Protein AF-A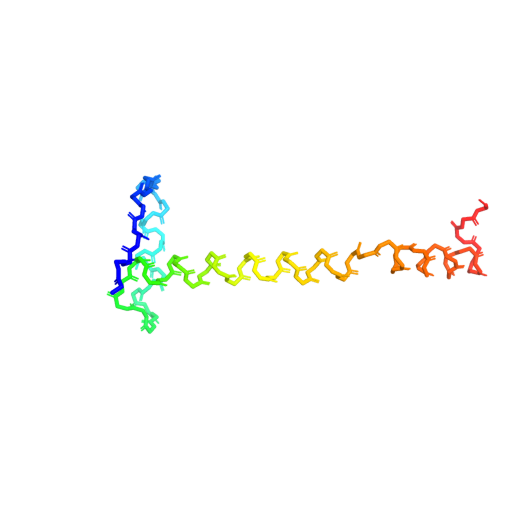0A0S7WZV7-F1 (afdb_monomer_lite)

Radius of gyration: 20.45 Å; chains: 1; bounding box: 34×28×56 Å

Structure (mmCIF, N/CA/C/O backbone):
data_AF-A0A0S7WZV7-F1
#
_entry.id   AF-A0A0S7WZV7-F1
#
loop_
_atom_site.group_PDB
_atom_site.id
_atom_site.type_symbol
_atom_site.label_atom_id
_atom_site.label_alt_id
_atom_site.label_comp_id
_atom_site.label_asym_id
_atom_site.label_entity_id
_atom_site.label_seq_id
_atom_site.pdbx_PDB_ins_code
_atom_site.Cartn_x
_atom_site.Cartn_y
_atom_site.Cartn_z
_atom_site.occupancy
_atom_site.B_iso_or_equiv
_atom_site.auth_seq_id
_atom_s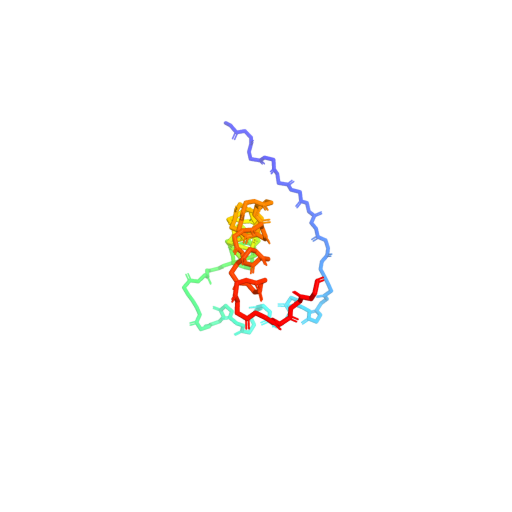ite.auth_comp_id
_atom_site.auth_asym_id
_atom_site.auth_atom_id
_atom_site.pdbx_PDB_model_num
ATOM 1 N N . MET A 1 1 ? 12.220 19.149 12.817 1.00 41.34 1 MET A N 1
ATOM 2 C CA . MET A 1 1 ? 11.897 19.130 11.371 1.00 41.34 1 MET A CA 1
ATOM 3 C C . MET A 1 1 ? 10.380 19.085 11.237 1.00 41.34 1 MET A C 1
ATOM 5 O O . MET A 1 1 ? 9.781 18.136 11.729 1.00 41.34 1 MET A O 1
ATOM 9 N N . LYS A 1 2 ? 9.740 20.135 10.702 1.00 45.06 2 LYS A N 1
ATOM 10 C CA . LYS A 1 2 ? 8.285 20.143 10.470 1.00 45.06 2 LYS A CA 1
ATOM 11 C C . LYS A 1 2 ? 7.991 19.178 9.322 1.00 45.06 2 LYS A C 1
ATOM 13 O O . LYS A 1 2 ? 8.491 19.388 8.225 1.00 45.06 2 LYS A O 1
ATOM 18 N N . ARG A 1 3 ? 7.217 18.122 9.577 1.00 60.38 3 ARG A N 1
ATOM 19 C CA . ARG A 1 3 ? 6.632 17.320 8.499 1.00 60.38 3 ARG A CA 1
ATOM 20 C C . ARG A 1 3 ? 5.530 18.166 7.872 1.00 60.38 3 ARG A C 1
ATOM 22 O O . ARG A 1 3 ? 4.480 18.350 8.486 1.00 60.38 3 ARG A O 1
ATOM 29 N N . GLU A 1 4 ? 5.807 18.754 6.714 1.00 71.88 4 GLU A N 1
ATOM 30 C CA . GLU A 1 4 ? 4.778 19.415 5.917 1.00 71.88 4 GLU A CA 1
ATOM 31 C C . GLU A 1 4 ? 3.782 18.347 5.470 1.00 71.88 4 GLU A C 1
ATOM 33 O O . GLU A 1 4 ? 4.104 17.449 4.701 1.00 71.88 4 GLU A O 1
ATOM 38 N N . SER A 1 5 ? 2.584 18.400 6.043 1.00 71.69 5 SER A N 1
ATOM 39 C CA . SER A 1 5 ? 1.480 17.507 5.713 1.00 71.69 5 SER A CA 1
ATOM 40 C C . SER A 1 5 ? 0.414 18.334 5.016 1.00 71.69 5 SER A C 1
ATOM 42 O O . SER A 1 5 ? 0.034 19.408 5.485 1.00 71.69 5 SER A O 1
ATOM 44 N N . LYS A 1 6 ? -0.036 17.855 3.858 1.00 79.31 6 LYS A N 1
ATOM 45 C CA . LYS A 1 6 ? -1.068 18.512 3.061 1.00 79.31 6 LYS A CA 1
ATOM 46 C C . LYS A 1 6 ? -2.338 17.679 3.131 1.00 79.31 6 LYS A C 1
ATOM 48 O O . LYS A 1 6 ? -2.310 16.482 2.861 1.00 79.31 6 LYS A O 1
ATOM 53 N N . THR A 1 7 ? -3.448 18.308 3.498 1.00 82.31 7 THR A N 1
ATOM 54 C CA . THR A 1 7 ? -4.749 17.635 3.532 1.00 82.31 7 THR A CA 1
ATOM 55 C C . THR A 1 7 ? -5.284 17.506 2.113 1.00 82.31 7 THR A C 1
ATOM 57 O O . THR A 1 7 ? -5.489 18.508 1.430 1.00 82.31 7 THR A O 1
ATOM 60 N N . ILE A 1 8 ? -5.524 16.272 1.683 1.00 80.12 8 ILE A N 1
ATOM 61 C CA . ILE A 1 8 ? -6.182 15.950 0.416 1.00 80.12 8 ILE A CA 1
ATOM 62 C C . ILE A 1 8 ? -7.556 15.354 0.693 1.00 80.12 8 ILE A C 1
ATOM 64 O O . ILE A 1 8 ? -7.736 14.562 1.619 1.00 80.12 8 ILE A O 1
ATOM 68 N N . THR A 1 9 ? -8.542 15.743 -0.106 1.00 80.44 9 THR A N 1
ATOM 69 C CA . THR A 1 9 ? -9.902 15.222 0.010 1.00 80.44 9 THR A CA 1
ATOM 70 C C . THR A 1 9 ? -10.093 14.121 -1.020 1.00 80.44 9 THR A C 1
ATOM 72 O O . THR A 1 9 ? -9.973 14.353 -2.219 1.00 80.44 9 THR A O 1
ATOM 75 N N . LEU A 1 10 ? -10.390 12.913 -0.550 1.00 82.25 10 LEU A N 1
ATOM 76 C CA . LEU A 1 10 ? -10.696 11.762 -1.394 1.00 82.25 10 LEU A CA 1
ATOM 77 C C . LEU A 1 10 ? -12.189 11.456 -1.311 1.00 82.25 10 LEU A C 1
ATOM 79 O O . LEU A 1 10 ? -12.824 11.655 -0.274 1.00 82.25 10 LEU A O 1
ATOM 83 N N . SER A 1 11 ? -12.757 10.938 -2.397 1.00 86.75 11 SER A N 1
ATOM 84 C CA . SER A 1 11 ? -14.156 10.514 -2.408 1.00 86.75 11 SER A CA 1
ATOM 85 C C . SER A 1 11 ? -14.397 9.425 -1.362 1.00 86.75 11 SER A C 1
ATOM 87 O O . SER A 1 11 ? -13.626 8.467 -1.261 1.00 86.75 11 SER A O 1
ATOM 89 N N . SER A 1 12 ? -15.517 9.501 -0.642 1.00 83.75 12 SER A N 1
ATOM 90 C CA . SER A 1 12 ? -15.854 8.546 0.426 1.00 83.75 12 SER A CA 1
ATOM 91 C C . SER A 1 12 ? -15.883 7.089 -0.054 1.00 83.75 12 SER A C 1
ATOM 93 O O . SER A 1 12 ? -15.574 6.176 0.706 1.00 83.75 12 SER A O 1
ATOM 95 N N . ALA A 1 13 ? -16.215 6.859 -1.329 1.00 85.94 13 ALA A N 1
ATOM 96 C CA . ALA A 1 13 ? -16.180 5.534 -1.945 1.00 85.94 13 ALA A CA 1
ATOM 97 C C . ALA A 1 13 ? -14.758 4.950 -2.040 1.00 85.94 13 ALA A C 1
ATOM 99 O O . ALA A 1 13 ? -14.570 3.757 -1.805 1.00 85.94 13 ALA A O 1
ATOM 100 N N . LEU A 1 14 ? -13.758 5.779 -2.361 1.00 82.25 14 LEU A N 1
ATOM 101 C CA . LEU A 1 14 ? -12.356 5.360 -2.414 1.00 82.25 14 LEU A CA 1
ATOM 102 C C . LEU A 1 14 ? -11.824 5.082 -1.013 1.00 82.25 14 LEU A C 1
ATOM 104 O O . LEU A 1 14 ? -11.215 4.038 -0.800 1.00 82.25 14 LEU A O 1
ATOM 108 N N . VAL A 1 15 ? -12.130 5.958 -0.052 1.00 83.88 15 VAL A N 1
ATOM 109 C CA . VAL A 1 15 ? -11.728 5.767 1.349 1.00 83.88 15 VAL A CA 1
ATOM 110 C C . VAL A 1 15 ? -12.272 4.445 1.890 1.00 83.88 15 VAL A C 1
ATOM 112 O O . VAL A 1 15 ? -11.492 3.645 2.389 1.00 83.88 15 VAL A O 1
ATOM 115 N N . LYS A 1 16 ? -13.554 4.129 1.662 1.00 85.69 16 LYS A N 1
ATOM 116 C CA . LYS A 1 16 ? -14.143 2.837 2.066 1.00 85.69 16 LYS A CA 1
ATOM 117 C C . LYS A 1 16 ? -13.441 1.627 1.449 1.00 85.69 16 LYS A C 1
ATOM 119 O O . LYS A 1 16 ? -13.246 0.618 2.125 1.00 85.69 16 LYS A O 1
ATOM 124 N N . LYS A 1 17 ? -13.065 1.703 0.167 1.00 84.75 17 LYS A N 1
ATOM 125 C CA . LYS A 1 17 ? -12.302 0.631 -0.494 1.00 84.75 17 LYS A CA 1
ATOM 126 C C . LYS A 1 17 ? -10.918 0.470 0.128 1.00 84.75 17 LYS A C 1
ATOM 128 O O . LYS A 1 17 ? -10.477 -0.657 0.331 1.00 84.75 17 LYS A O 1
ATOM 133 N N . ILE A 1 18 ? -10.255 1.579 0.447 1.00 83.44 18 ILE A N 1
ATOM 134 C CA . ILE A 1 18 ? -8.949 1.571 1.107 1.00 83.44 18 ILE A CA 1
ATOM 135 C C . ILE A 1 18 ? -9.074 0.988 2.518 1.00 83.44 18 ILE A C 1
ATOM 137 O O . ILE A 1 18 ? -8.311 0.094 2.858 1.00 83.44 18 ILE A O 1
ATOM 141 N N . GLU A 1 19 ? -10.076 1.399 3.297 1.00 83.06 19 GLU A N 1
ATOM 142 C CA . GLU A 1 19 ? -10.367 0.865 4.634 1.00 83.06 19 GLU A CA 1
ATOM 143 C C . GLU A 1 19 ? -10.606 -0.652 4.624 1.00 83.06 19 GLU A C 1
ATOM 145 O O . GLU A 1 19 ? -10.064 -1.385 5.453 1.00 83.06 19 GLU A O 1
ATOM 150 N N . ALA A 1 20 ? -11.371 -1.152 3.650 1.00 85.88 20 ALA A N 1
ATOM 151 C CA . ALA A 1 20 ? -11.573 -2.587 3.468 1.00 85.88 20 ALA A CA 1
ATOM 152 C C . ALA A 1 20 ? -10.262 -3.320 3.129 1.00 85.88 20 ALA A C 1
ATOM 154 O O . ALA A 1 20 ? -10.038 -4.436 3.594 1.00 85.88 20 ALA A O 1
ATOM 155 N N . LYS A 1 21 ? -9.379 -2.682 2.355 1.00 80.81 21 LYS A N 1
ATOM 156 C CA . LYS A 1 21 ? -8.089 -3.242 1.935 1.00 80.81 21 LYS A CA 1
ATOM 157 C C . LYS A 1 21 ? -7.050 -3.237 3.064 1.00 80.81 21 LYS A C 1
ATOM 159 O O . LYS A 1 21 ? -6.282 -4.189 3.176 1.00 80.81 21 LYS A O 1
ATOM 164 N N . ILE A 1 22 ? -7.042 -2.217 3.929 1.00 83.00 22 ILE A N 1
ATOM 165 C CA . ILE A 1 22 ? -6.126 -2.149 5.083 1.00 83.00 22 ILE A CA 1
ATOM 166 C C . ILE A 1 22 ? -6.543 -3.067 6.235 1.00 83.00 22 ILE A C 1
ATOM 168 O O . ILE A 1 22 ? -5.676 -3.486 6.990 1.00 83.00 22 ILE A O 1
ATOM 172 N N . LYS A 1 23 ? -7.827 -3.439 6.355 1.00 79.50 23 LYS A N 1
ATOM 173 C CA . LYS A 1 23 ? -8.330 -4.326 7.426 1.00 79.50 23 LYS A CA 1
ATOM 174 C C . LYS A 1 23 ? -7.604 -5.670 7.525 1.00 79.50 23 LYS A C 1
ATOM 176 O O . LYS A 1 23 ? -7.520 -6.232 8.609 1.00 79.50 23 LYS A O 1
ATOM 181 N N . HIS A 1 24 ? -7.101 -6.175 6.403 1.00 73.00 24 HIS A N 1
ATOM 182 C CA . HIS A 1 24 ? -6.337 -7.424 6.325 1.00 73.00 24 HIS A CA 1
ATOM 183 C C . HIS A 1 24 ? -4.845 -7.187 6.075 1.00 73.00 24 HIS A C 1
ATOM 185 O O . HIS A 1 24 ? -4.110 -8.120 5.762 1.00 73.00 24 HIS A O 1
ATOM 191 N N . SER A 1 25 ? -4.398 -5.936 6.167 1.00 77.06 25 SER A N 1
ATOM 192 C CA . SER A 1 25 ? -3.030 -5.545 5.878 1.00 77.06 25 SER A CA 1
ATOM 193 C C . SER A 1 25 ? -2.297 -5.112 7.142 1.00 77.06 25 SER A C 1
ATOM 195 O O . SER A 1 25 ? -2.871 -4.866 8.197 1.00 77.06 25 SER A O 1
ATOM 197 N N . LYS A 1 26 ? -0.984 -4.991 7.001 1.00 76.81 26 LYS A N 1
ATOM 198 C CA . LYS A 1 26 ? -0.024 -4.556 8.022 1.00 76.81 26 LYS A CA 1
ATOM 199 C C . LYS A 1 26 ? -0.092 -3.051 8.333 1.00 76.81 26 LYS A C 1
ATOM 201 O O . LYS A 1 26 ? 0.637 -2.574 9.197 1.00 76.81 26 LYS A O 1
ATOM 206 N N . TYR A 1 27 ? -0.951 -2.301 7.643 1.00 76.88 27 TYR A N 1
ATOM 207 C CA . TYR A 1 27 ? -1.093 -0.858 7.829 1.00 76.88 27 TYR A CA 1
ATOM 208 C C . TYR A 1 27 ? -2.139 -0.536 8.894 1.00 76.88 27 TYR A C 1
ATOM 210 O O . TYR A 1 27 ? -3.298 -0.924 8.788 1.00 76.88 27 TYR A O 1
ATOM 218 N N . THR A 1 28 ? -1.741 0.252 9.889 1.00 74.50 28 THR A N 1
ATOM 219 C CA . THR A 1 28 ? -2.606 0.707 10.990 1.00 74.50 28 THR A CA 1
ATOM 220 C C . THR A 1 28 ? -3.361 1.999 10.667 1.00 74.50 28 THR A C 1
ATOM 222 O O . THR A 1 28 ? -4.155 2.474 11.476 1.00 74.50 28 THR A O 1
ATOM 225 N N . SER A 1 29 ? -3.107 2.618 9.508 1.00 79.06 29 SER A N 1
ATOM 226 C CA . SER A 1 29 ? -3.703 3.900 9.124 1.00 79.06 29 SER A CA 1
ATOM 227 C C . SER A 1 29 ? -3.808 4.068 7.611 1.00 79.06 29 SER A C 1
ATOM 229 O O . SER A 1 29 ? -2.855 3.800 6.879 1.00 79.06 29 SER A O 1
ATOM 231 N N . VAL A 1 30 ? -4.948 4.606 7.159 1.00 82.00 30 VAL A N 1
ATOM 232 C CA . VAL A 1 30 ? -5.220 4.945 5.748 1.00 82.00 30 VAL A CA 1
ATOM 233 C C . VAL A 1 30 ? -4.141 5.875 5.189 1.00 82.00 30 VAL A C 1
ATOM 235 O O . VAL A 1 30 ? -3.658 5.648 4.088 1.00 82.00 30 VAL A O 1
ATOM 238 N N . SER A 1 31 ? -3.713 6.872 5.970 1.00 81.38 31 SER A N 1
ATOM 239 C CA . SER A 1 31 ? -2.671 7.824 5.562 1.00 81.38 31 SER A CA 1
ATOM 2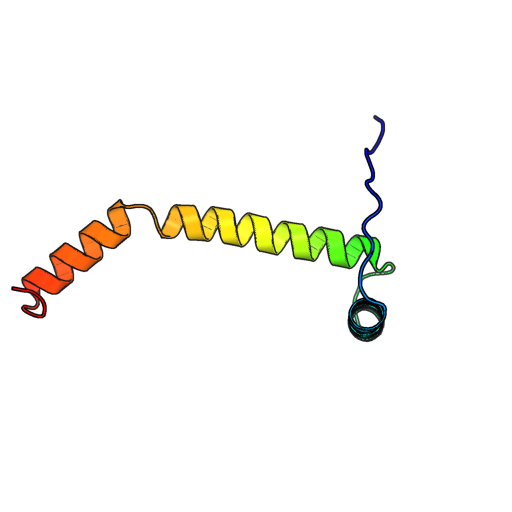40 C C . SER A 1 31 ? -1.355 7.136 5.198 1.00 81.38 31 SER A C 1
ATOM 242 O O . SER A 1 31 ? -0.752 7.479 4.191 1.00 81.38 31 SER A O 1
ATOM 244 N N . SER A 1 32 ? -0.926 6.152 5.996 1.00 81.25 32 SER A N 1
ATOM 245 C CA . SER A 1 32 ? 0.331 5.434 5.759 1.00 81.25 32 SER A CA 1
ATOM 246 C C . SER A 1 32 ? 0.234 4.510 4.546 1.00 81.25 32 SER A C 1
ATOM 248 O O . SER A 1 32 ? 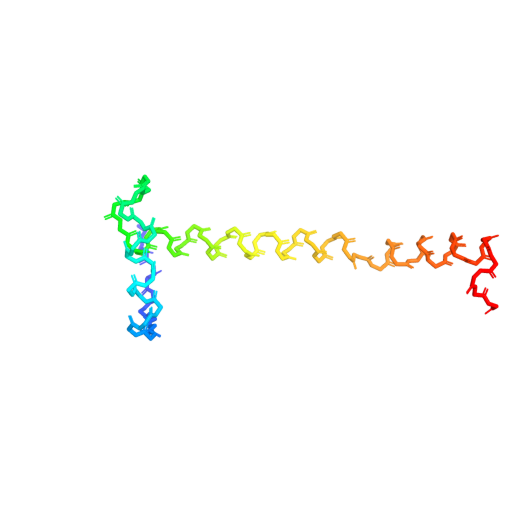1.182 4.421 3.776 1.00 81.25 32 SER A O 1
ATOM 250 N N . TYR A 1 33 ? -0.925 3.877 4.336 1.00 83.94 33 TYR A N 1
ATOM 251 C CA . TYR A 1 33 ? -1.161 3.075 3.136 1.00 83.94 33 TYR A CA 1
ATOM 252 C C . TYR A 1 33 ? -1.141 3.931 1.865 1.00 83.94 33 TYR A C 1
ATOM 254 O O . TYR A 1 33 ? -0.523 3.555 0.876 1.00 83.94 33 TYR A O 1
ATOM 262 N N . VAL A 1 34 ? -1.809 5.088 1.892 1.00 84.69 34 VAL A N 1
ATOM 263 C CA . VAL A 1 34 ? -1.854 6.002 0.745 1.00 84.69 34 VAL A CA 1
ATOM 264 C C . VAL A 1 34 ? -0.471 6.576 0.454 1.00 84.69 34 VAL A C 1
ATOM 266 O O . VAL A 1 34 ? -0.096 6.629 -0.708 1.00 84.69 34 VAL A O 1
ATOM 269 N N . GLU A 1 35 ? 0.298 6.959 1.476 1.00 84.31 35 GLU A N 1
ATOM 270 C CA . GLU A 1 35 ? 1.656 7.482 1.288 1.00 84.31 35 GLU A CA 1
ATOM 271 C C . GLU A 1 35 ? 2.574 6.464 0.599 1.00 84.31 35 GLU A C 1
ATOM 273 O O . GLU A 1 35 ? 3.226 6.809 -0.383 1.00 84.31 35 GLU A O 1
ATOM 278 N N . GLU A 1 36 ? 2.575 5.210 1.055 1.00 84.94 36 GLU A N 1
ATOM 279 C CA . GLU A 1 36 ? 3.396 4.151 0.456 1.00 84.94 36 GLU A CA 1
ATOM 280 C C . GLU A 1 36 ? 2.969 3.827 -0.975 1.00 84.94 36 GLU A C 1
ATOM 282 O O . GLU A 1 36 ? 3.814 3.740 -1.858 1.00 84.94 36 GLU A O 1
ATOM 287 N N . VAL A 1 37 ? 1.663 3.707 -1.235 1.00 85.19 37 VAL A N 1
ATOM 288 C CA . VAL A 1 37 ? 1.160 3.427 -2.590 1.00 85.19 37 VAL A CA 1
ATOM 289 C C . VAL A 1 37 ? 1.468 4.580 -3.540 1.00 85.19 37 VAL A C 1
ATOM 291 O O . VAL A 1 37 ? 1.879 4.344 -4.669 1.00 85.19 37 VAL A O 1
ATOM 294 N N . VAL A 1 38 ? 1.286 5.829 -3.105 1.00 84.44 38 VAL A N 1
ATOM 295 C CA . VAL A 1 38 ? 1.612 6.999 -3.932 1.00 84.44 38 VAL A CA 1
ATOM 296 C C . VAL A 1 38 ? 3.112 7.053 -4.203 1.00 84.44 38 VAL A C 1
ATOM 298 O O . VAL A 1 38 ? 3.502 7.300 -5.338 1.00 84.44 38 VAL A O 1
ATOM 301 N N . ARG A 1 39 ? 3.953 6.775 -3.201 1.00 83.38 39 ARG A N 1
ATOM 302 C CA . ARG A 1 39 ? 5.406 6.709 -3.375 1.00 83.38 39 ARG A CA 1
ATOM 303 C C . ARG A 1 39 ? 5.801 5.616 -4.365 1.00 83.38 39 ARG A C 1
ATOM 305 O O . ARG A 1 39 ? 6.557 5.897 -5.280 1.00 83.38 39 ARG A O 1
ATOM 312 N N . GLU A 1 40 ? 5.269 4.407 -4.209 1.00 80.44 40 GLU A N 1
ATOM 313 C CA . GLU A 1 40 ? 5.564 3.273 -5.090 1.00 80.44 40 GLU A CA 1
ATOM 314 C C . GLU A 1 40 ? 5.140 3.555 -6.534 1.00 80.44 40 GLU A C 1
ATOM 316 O O . GLU A 1 40 ? 5.924 3.321 -7.445 1.00 80.44 40 GLU A O 1
ATOM 321 N N . VAL A 1 41 ? 3.947 4.119 -6.746 1.00 82.06 41 VAL A N 1
ATOM 322 C CA . VAL A 1 41 ? 3.460 4.483 -8.086 1.00 82.06 41 VAL A CA 1
ATOM 323 C C . VAL A 1 41 ? 4.324 5.573 -8.715 1.00 82.06 41 VAL A C 1
ATOM 325 O O . VAL A 1 41 ? 4.674 5.450 -9.881 1.00 82.06 41 VAL A O 1
ATOM 328 N N . LEU A 1 42 ? 4.703 6.609 -7.962 1.00 78.25 42 LEU A N 1
ATOM 329 C CA . LEU A 1 42 ? 5.573 7.671 -8.476 1.00 78.25 42 LEU A CA 1
ATOM 330 C C . LEU A 1 42 ? 6.972 7.144 -8.805 1.00 78.25 42 LEU A C 1
ATOM 332 O O . LEU A 1 42 ? 7.494 7.440 -9.869 1.00 78.25 42 LEU A O 1
ATOM 336 N N . THR A 1 43 ? 7.557 6.315 -7.940 1.00 79.44 43 THR A N 1
ATOM 337 C CA . THR A 1 43 ? 8.876 5.718 -8.183 1.00 79.44 43 THR A CA 1
ATOM 338 C C . THR A 1 43 ? 8.849 4.708 -9.331 1.00 79.44 43 THR A C 1
ATOM 340 O O . THR A 1 43 ? 9.805 4.633 -10.098 1.00 79.44 43 T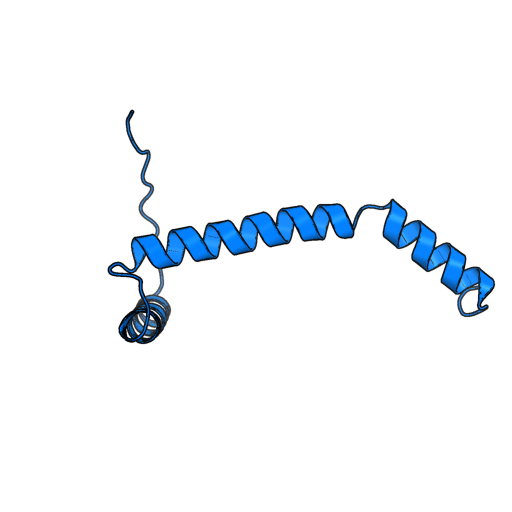HR A O 1
ATOM 343 N N . ALA A 1 44 ? 7.764 3.944 -9.477 1.00 73.75 44 ALA A N 1
ATOM 344 C CA . ALA A 1 44 ? 7.563 3.069 -10.625 1.00 73.75 44 ALA A CA 1
ATOM 345 C C . ALA A 1 44 ? 7.411 3.881 -11.915 1.00 73.75 44 ALA A C 1
ATOM 347 O O . ALA A 1 44 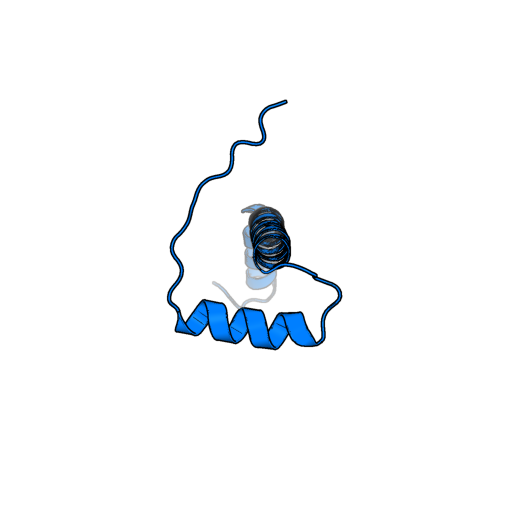? 8.024 3.520 -12.907 1.00 73.75 44 ALA A O 1
ATOM 348 N N . GLU A 1 45 ? 6.670 4.991 -11.899 1.00 63.53 45 GLU A N 1
ATOM 349 C CA . GLU A 1 45 ? 6.550 5.894 -13.047 1.00 63.53 45 GLU A CA 1
ATOM 350 C C . GLU A 1 45 ? 7.899 6.541 -13.395 1.00 63.53 45 GLU A C 1
ATOM 352 O O . GLU A 1 45 ? 8.257 6.586 -14.564 1.00 63.53 45 GLU A O 1
ATOM 357 N N . GLU A 1 46 ? 8.701 6.958 -12.413 1.00 60.25 46 GLU A N 1
ATOM 358 C CA . GLU A 1 46 ? 10.065 7.457 -12.643 1.00 60.25 46 GLU A CA 1
ATOM 359 C C . GLU A 1 46 ? 10.969 6.385 -13.274 1.00 60.25 46 GLU A C 1
ATOM 361 O O . GLU A 1 46 ? 11.627 6.651 -14.280 1.00 60.25 46 GLU A O 1
ATOM 366 N N . MET A 1 47 ? 10.942 5.150 -12.759 1.00 57.44 47 MET A N 1
ATOM 367 C CA . MET A 1 47 ? 11.700 4.032 -13.336 1.00 57.44 47 MET A CA 1
ATOM 368 C C . MET A 1 47 ? 11.186 3.611 -14.717 1.00 57.44 47 MET A C 1
ATOM 370 O O . MET A 1 47 ? 11.978 3.249 -15.585 1.00 57.44 47 MET A O 1
ATOM 374 N N . GLU A 1 48 ? 9.876 3.650 -14.950 1.00 53.69 48 GLU A N 1
ATOM 375 C CA . GLU A 1 48 ? 9.262 3.301 -16.231 1.00 53.69 48 GLU A CA 1
ATOM 376 C C . GLU A 1 48 ? 9.508 4.402 -17.274 1.00 53.69 48 GLU A C 1
ATOM 378 O O . GLU A 1 48 ? 9.723 4.096 -18.442 1.00 53.69 48 GLU A O 1
ATOM 383 N N . VAL A 1 49 ? 9.588 5.672 -16.867 1.00 54.00 49 VAL A N 1
ATOM 384 C CA . VAL A 1 49 ? 10.033 6.792 -17.713 1.00 54.00 49 VAL A CA 1
ATOM 385 C C . VAL A 1 49 ? 11.530 6.691 -18.030 1.00 54.00 49 VAL A C 1
ATOM 387 O O . VAL A 1 49 ? 11.912 6.963 -19.170 1.00 54.00 49 VAL A O 1
ATOM 390 N N . GLU A 1 50 ? 12.370 6.246 -17.090 1.00 51.94 50 GLU A N 1
ATOM 391 C CA . GLU A 1 50 ? 13.779 5.911 -17.364 1.00 51.94 50 GLU A CA 1
ATOM 392 C C . GLU A 1 50 ? 13.913 4.715 -18.325 1.00 51.94 50 GLU A C 1
ATOM 394 O O . GLU A 1 50 ? 14.729 4.765 -19.244 1.00 51.94 50 GLU A O 1
ATOM 399 N N . SER A 1 51 ? 13.064 3.692 -18.192 1.00 50.16 51 SER A N 1
ATOM 400 C CA . SER A 1 51 ? 13.040 2.500 -19.067 1.00 50.16 51 SER A CA 1
ATOM 401 C C . SER A 1 51 ? 12.388 2.778 -20.437 1.00 50.16 51 SER A C 1
ATOM 403 O O . SER A 1 51 ? 12.700 2.171 -21.452 1.00 50.16 51 SER A O 1
ATOM 405 N N . PHE A 1 52 ? 11.505 3.772 -20.539 1.00 47.72 52 PHE A N 1
ATOM 406 C CA . PHE A 1 52 ? 11.017 4.296 -21.820 1.00 47.72 52 PHE A CA 1
ATOM 407 C C . PHE A 1 52 ? 11.861 5.472 -22.331 1.00 47.72 52 PHE A C 1
ATOM 409 O O . PHE A 1 52 ? 11.376 6.288 -23.130 1.00 47.72 52 PHE A O 1
ATOM 416 N N . SER A 1 53 ? 13.136 5.553 -21.935 1.00 60.84 53 SER A N 1
ATOM 417 C CA . SER A 1 53 ? 14.072 6.507 -22.520 1.00 60.84 53 SER A CA 1
ATOM 418 C C . SER A 1 53 ? 14.189 6.288 -24.035 1.00 60.84 53 SER A C 1
ATOM 420 O O . SER A 1 53 ? 14.024 5.187 -24.571 1.00 60.84 53 SER A O 1
ATOM 422 N N . ARG A 1 54 ? 14.437 7.379 -24.771 1.00 59.91 54 ARG A N 1
ATOM 423 C CA . ARG A 1 54 ? 14.484 7.421 -26.247 1.00 59.91 54 ARG A CA 1
ATOM 424 C C . ARG A 1 54 ? 15.354 6.324 -26.870 1.00 59.91 54 ARG A C 1
ATOM 426 O O . ARG A 1 54 ? 15.069 5.930 -28.003 1.00 59.91 54 ARG A O 1
ATOM 433 N N . GLU A 1 55 ? 16.375 5.865 -26.152 1.00 61.97 55 GLU A N 1
ATOM 434 C CA . GLU A 1 55 ? 17.290 4.793 -26.552 1.00 61.97 55 GLU A CA 1
ATOM 435 C C . GLU A 1 55 ? 16.600 3.435 -26.709 1.00 61.97 55 GLU A C 1
ATOM 437 O O . GLU A 1 55 ? 16.769 2.806 -27.753 1.00 61.97 55 GLU A O 1
ATOM 442 N N . GLU A 1 56 ? 15.735 3.014 -25.781 1.00 63.44 56 GLU A N 1
ATOM 443 C CA . GLU A 1 56 ? 15.023 1.731 -25.911 1.00 63.44 56 GLU A CA 1
ATOM 444 C C . GLU A 1 56 ? 14.046 1.753 -27.091 1.00 63.44 56 GLU A C 1
ATOM 446 O O . GLU A 1 56 ? 13.982 0.807 -27.879 1.00 63.44 56 GLU A O 1
ATOM 451 N N . ARG A 1 57 ? 13.369 2.884 -27.334 1.00 60.78 57 ARG A N 1
ATOM 452 C CA . ARG A 1 57 ? 12.557 3.057 -28.553 1.00 60.78 57 ARG A CA 1
ATOM 453 C C . ARG A 1 57 ? 13.396 3.057 -29.833 1.00 60.78 57 ARG A C 1
ATOM 455 O O . ARG A 1 57 ? 12.877 2.684 -30.884 1.00 60.78 57 ARG A O 1
ATOM 462 N N . ALA A 1 58 ? 14.644 3.523 -29.791 1.00 65.81 58 ALA A N 1
ATOM 463 C CA . ALA A 1 58 ? 15.544 3.494 -30.942 1.00 65.81 58 ALA A CA 1
ATOM 464 C C . ALA A 1 58 ? 16.026 2.066 -31.229 1.00 65.81 58 ALA A C 1
ATOM 466 O O . ALA A 1 58 ? 15.878 1.618 -32.362 1.00 65.81 58 ALA A O 1
ATOM 467 N N . MET A 1 59 ? 16.460 1.322 -30.206 1.00 71.69 59 MET A N 1
ATOM 468 C CA . MET A 1 59 ? 16.848 -0.086 -30.344 1.00 71.69 59 MET A CA 1
ATOM 469 C C . MET A 1 59 ? 15.690 -0.959 -30.827 1.00 71.69 59 MET A C 1
ATOM 471 O O . MET A 1 59 ? 15.875 -1.783 -31.717 1.00 71.69 59 MET A O 1
ATOM 475 N N . ILE A 1 60 ? 14.480 -0.764 -30.293 1.00 68.69 60 ILE A N 1
ATOM 476 C CA . ILE A 1 60 ? 13.295 -1.506 -30.741 1.00 68.69 60 ILE A CA 1
ATOM 477 C C . ILE A 1 60 ? 12.979 -1.178 -32.207 1.00 68.69 60 ILE A C 1
ATOM 479 O O . ILE A 1 60 ? 12.695 -2.091 -32.978 1.00 68.69 60 ILE A O 1
ATOM 483 N N . ARG A 1 61 ? 13.076 0.092 -32.632 1.00 65.56 61 ARG A N 1
ATOM 484 C CA . ARG A 1 61 ? 12.886 0.475 -34.044 1.00 65.56 61 ARG A CA 1
ATOM 485 C C . ARG A 1 61 ? 13.939 -0.128 -34.967 1.00 65.56 61 ARG A C 1
ATOM 487 O O . ARG A 1 61 ? 13.583 -0.606 -36.037 1.00 65.56 61 ARG A O 1
ATOM 494 N N . GLU A 1 62 ? 15.204 -0.113 -34.565 1.00 74.69 62 GLU A N 1
ATOM 495 C CA . GLU A 1 62 ? 16.303 -0.660 -35.363 1.00 74.69 62 GLU A CA 1
ATOM 496 C C . GLU A 1 62 ? 16.155 -2.177 -35.525 1.00 74.69 62 GLU A C 1
ATOM 498 O O . GLU A 1 62 ? 16.215 -2.695 -36.638 1.00 74.69 62 GLU A O 1
ATOM 503 N N . LYS A 1 63 ? 15.799 -2.871 -34.439 1.00 74.00 63 LYS A N 1
ATOM 504 C CA . LYS A 1 63 ? 15.538 -4.314 -34.441 1.00 74.00 63 LYS A CA 1
ATOM 505 C C . LYS A 1 63 ? 14.290 -4.687 -35.247 1.00 74.00 63 LYS A C 1
ATOM 507 O O . LYS A 1 63 ? 14.283 -5.703 -35.930 1.00 74.00 63 LYS A O 1
ATOM 512 N N . LEU A 1 64 ? 13.242 -3.859 -35.220 1.00 71.31 64 LEU A N 1
ATOM 513 C CA . LEU A 1 64 ? 12.052 -4.040 -36.063 1.00 71.31 64 LEU A CA 1
ATOM 514 C C . LEU A 1 64 ? 12.341 -3.794 -37.552 1.00 71.31 64 LEU A C 1
ATOM 516 O O . LEU A 1 64 ? 11.746 -4.466 -38.396 1.00 71.31 64 LEU A O 1
ATOM 520 N N . LYS A 1 65 ? 13.256 -2.871 -37.873 1.00 71.12 65 LYS A N 1
ATOM 521 C CA . LYS A 1 65 ? 13.709 -2.599 -39.244 1.00 71.12 65 LYS A CA 1
ATOM 522 C C . LYS A 1 65 ? 14.569 -3.738 -39.793 1.00 71.12 65 LYS A C 1
ATOM 524 O O . LYS A 1 65 ? 14.370 -4.159 -40.925 1.00 71.12 65 LYS A O 1
ATOM 529 N N . GLU A 1 66 ? 15.461 -4.288 -38.972 1.00 74.69 66 GLU A N 1
ATOM 530 C CA . GLU A 1 66 ? 16.274 -5.462 -39.318 1.00 74.69 66 GLU A CA 1
ATOM 531 C C . GLU A 1 66 ? 15.411 -6.711 -39.566 1.00 74.69 66 GLU A C 1
ATOM 533 O O . GLU A 1 66 ? 15.693 -7.506 -40.459 1.00 74.69 66 GLU A O 1
ATOM 538 N N . LEU A 1 67 ? 14.307 -6.845 -38.827 1.00 76.62 67 LEU A N 1
ATOM 539 C CA . LEU A 1 67 ? 13.331 -7.921 -39.002 1.00 76.62 67 LEU A CA 1
ATOM 540 C C . LEU A 1 67 ? 12.312 -7.662 -40.133 1.00 76.62 67 LEU A C 1
ATOM 542 O O . LEU A 1 67 ? 11.454 -8.511 -40.368 1.00 76.62 67 LEU A O 1
ATOM 546 N N . GLY A 1 68 ? 12.386 -6.520 -40.831 1.00 67.69 68 GLY A N 1
ATOM 547 C CA . GLY A 1 68 ? 11.549 -6.212 -41.998 1.00 67.69 68 GLY A CA 1
ATOM 548 C C . GLY A 1 68 ? 10.085 -5.875 -41.688 1.00 67.69 68 GLY A C 1
ATOM 549 O O . GLY A 1 68 ? 9.245 -5.939 -42.581 1.00 67.69 68 GLY A O 1
ATOM 550 N N . TYR A 1 69 ? 9.757 -5.522 -40.441 1.00 61.97 69 TYR A N 1
ATOM 551 C CA . TYR A 1 69 ? 8.394 -5.132 -40.038 1.00 61.97 69 TYR A CA 1
ATOM 552 C C . TYR A 1 69 ? 8.099 -3.634 -40.254 1.00 61.97 69 TYR A C 1
ATOM 554 O O . TYR A 1 69 ? 6.965 -3.199 -40.054 1.00 61.97 69 TYR A O 1
ATOM 562 N N . LEU A 1 70 ? 9.105 -2.845 -40.645 1.00 57.44 70 LEU A N 1
ATOM 563 C CA . LEU A 1 70 ? 9.012 -1.422 -40.982 1.00 57.44 70 LEU A CA 1
ATOM 564 C C . LEU A 1 70 ? 9.903 -1.149 -42.208 1.00 57.44 70 LEU A C 1
ATOM 566 O O . LEU A 1 70 ? 11.102 -1.418 -42.137 1.00 57.44 70 LEU A O 1
ATOM 570 N N . GLU A 1 71 ? 9.327 -0.630 -43.300 1.00 60.75 71 GLU A N 1
ATOM 571 C CA . GLU A 1 71 ? 10.077 -0.044 -44.434 1.00 60.75 71 GLU A CA 1
ATOM 572 C C . GLU A 1 71 ? 10.735 1.292 -44.037 1.00 60.75 71 GLU A C 1
ATOM 574 O O . GLU A 1 71 ? 10.037 2.147 -43.440 1.00 60.75 71 GLU A O 1
#

pLDDT: mean 72.93, std 11.54, range [41.34, 86.75]

Foldseek 3Di:
DDPDDDDDDDDPVVVVVLVVVCVPPPDPDSVVVVVVVVVVVVVVVVVVVVVPPPVVVVVVVVVCVVVVVDD

Secondary structure (DSSP, 8-state):
-----------HHHHHHHHHHHTTSS-S-HHHHHHHHHHHHHHHHHHHHHHT-HHHHHHHHHHHHHTTS--

Sequence (71 aa):
MKRESKTITLSSALVKKIEAKIKHSKYTSVSSYVEEVVREVLTAEEMEVESFSREERAMIREKLKELGYLE